Protein AF-A0A7S1U693-F1 (afdb_monomer_lite)

Organism: NCBI:txid124430

Foldseek 3Di:
DQLLVVLLVVLCVVQPADWQQPDPDFDWAWWAFPVVRDIDIDRTDRPSQRVSLQDA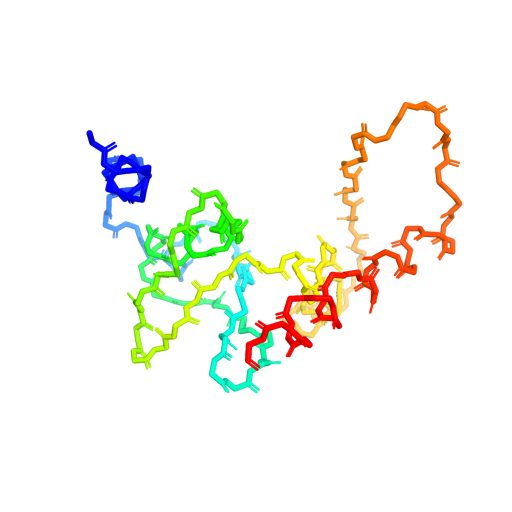APPRHAFGDDPNTGIHHRLQAFVWVVVSVCVVDPDDDDDTDDDDPPPDDPADPVRNVVSRGDDDPVVVVVVD

pLDDT: mean 83.41, std 17.01, range [37.22, 98.06]

Sequence (128 aa):
LTSGLFQETLCKEFFQNLHIEDLPVKLLVTAVDLRTKELINYTAGPVAPVVRASGNLPIVFPPCAHDGRMLVDGGIMSNLPVESVASYAPGGYTLAVDVDLSPGIPASDAEILSRSTTSTVSEILSRS

InterPro domains:
  IPR002641 Patatin-like phospholipase domain [PF01734] (19-84)
  IPR002641 Patatin-like phospholipase domain [PS51635] (1-86)
  IPR016035 Acyl transferase/acyl hydrolase/lysophospholipase [SSF52151] (8-118)
  IPR050301 Neuropathy target esterase [PTHR14226] (11-99)

Structure (mmCIF, N/CA/C/O backbone):
data_AF-A0A7S1U693-F1
#
_entry.id   AF-A0A7S1U693-F1
#
loop_
_atom_site.group_PDB
_atom_site.id
_atom_site.type_symbol
_atom_site.label_atom_id
_atom_site.label_alt_id
_atom_site.label_comp_id
_atom_site.label_asym_id
_atom_site.label_entity_id
_atom_site.label_seq_id
_atom_site.pdbx_PDB_ins_code
_atom_site.Cartn_x
_atom_site.Cartn_y
_atom_site.Cartn_z
_atom_site.occupancy
_atom_site.B_iso_or_equiv
_atom_site.auth_seq_id
_atom_site.auth_comp_id
_atom_site.auth_asym_id
_atom_site.auth_atom_id
_atom_site.pdbx_PDB_model_num
ATOM 1 N N . LEU A 1 1 ? -6.597 23.473 11.824 1.00 50.66 1 LEU A N 1
ATOM 2 C CA . LEU A 1 1 ? -6.952 22.316 10.974 1.00 50.66 1 LEU A CA 1
ATOM 3 C C . LEU A 1 1 ? -6.054 21.175 11.410 1.00 50.66 1 LEU A C 1
ATOM 5 O O . LEU A 1 1 ? -4.844 21.349 11.367 1.00 50.66 1 LEU A O 1
ATOM 9 N N . THR A 1 2 ? -6.603 20.092 11.956 1.00 66.81 2 THR A N 1
ATOM 10 C CA . THR A 1 2 ? -5.787 18.923 12.318 1.00 66.81 2 THR A CA 1
ATOM 11 C C . THR A 1 2 ? -5.127 18.383 11.045 1.00 66.81 2 THR A C 1
ATOM 13 O O . THR A 1 2 ? -5.762 18.359 9.989 1.00 66.81 2 THR A O 1
ATOM 16 N N . SER A 1 3 ? -3.851 18.000 11.117 1.00 70.69 3 SER A N 1
ATOM 17 C CA . SER A 1 3 ? -3.049 17.552 9.965 1.00 70.69 3 SER A CA 1
ATOM 18 C C . SER A 1 3 ? -3.757 16.469 9.134 1.00 70.69 3 SER A C 1
ATOM 20 O O . SER A 1 3 ? -3.741 16.518 7.906 1.00 70.69 3 SER A O 1
ATOM 22 N N . GLY A 1 4 ? -4.481 15.560 9.795 1.00 71.50 4 GLY A N 1
ATOM 23 C CA . GLY A 1 4 ? -5.231 14.483 9.142 1.00 71.50 4 GLY A CA 1
ATOM 24 C C . GLY A 1 4 ? -6.455 14.920 8.325 1.00 71.50 4 GLY A C 1
ATOM 25 O O . GLY A 1 4 ? -6.791 14.237 7.358 1.00 71.50 4 GLY A O 1
ATOM 26 N N . LEU A 1 5 ? -7.113 16.038 8.665 1.00 78.44 5 LEU A N 1
ATOM 27 C CA . LEU A 1 5 ? -8.254 16.548 7.887 1.00 78.44 5 LEU A CA 1
ATOM 28 C C . LEU A 1 5 ? -7.777 17.222 6.596 1.00 78.44 5 LEU A C 1
ATOM 30 O O . LEU A 1 5 ? -8.400 17.079 5.551 1.00 78.44 5 LEU A O 1
ATOM 34 N N . PHE A 1 6 ? -6.646 17.924 6.662 1.00 84.12 6 PHE A N 1
ATOM 35 C CA . PHE A 1 6 ? -6.035 18.537 5.487 1.00 84.12 6 PHE A CA 1
ATOM 36 C C . PHE A 1 6 ? -5.608 17.480 4.459 1.00 84.12 6 PHE A C 1
ATOM 38 O O . PHE A 1 6 ? -5.955 17.598 3.286 1.00 84.12 6 PHE A O 1
ATOM 45 N N . GLN A 1 7 ? -4.931 16.417 4.904 1.00 83.06 7 GLN A N 1
ATOM 46 C CA . GLN A 1 7 ? -4.532 15.305 4.036 1.00 83.06 7 GLN A CA 1
ATOM 47 C C . GLN A 1 7 ? -5.743 14.612 3.394 1.00 83.06 7 GLN A C 1
ATOM 49 O O . GLN A 1 7 ? -5.716 14.292 2.210 1.00 83.06 7 GLN A O 1
ATOM 54 N N . GLU A 1 8 ? -6.826 14.421 4.154 1.00 85.81 8 GLU A N 1
ATOM 55 C CA . GLU A 1 8 ? -8.065 13.845 3.629 1.00 85.81 8 GLU A CA 1
ATOM 56 C C . GLU A 1 8 ? -8.655 14.675 2.493 1.00 85.81 8 GLU A C 1
ATOM 58 O O . GLU A 1 8 ? -8.993 14.125 1.445 1.00 85.81 8 GLU A O 1
ATOM 63 N N . THR A 1 9 ? -8.761 15.990 2.693 1.00 88.81 9 THR A N 1
ATOM 64 C CA . THR A 1 9 ? -9.269 16.904 1.670 1.00 88.81 9 THR A CA 1
ATOM 65 C C . THR A 1 9 ? -8.386 16.869 0.429 1.00 88.81 9 THR A C 1
ATOM 67 O O . THR A 1 9 ? -8.911 16.721 -0.668 1.00 88.81 9 THR A O 1
ATOM 70 N N . LEU A 1 10 ? -7.057 16.917 0.583 1.00 89.81 10 LEU A N 1
ATOM 71 C CA . LEU A 1 10 ? -6.140 16.830 -0.555 1.00 89.81 10 LEU A CA 1
ATOM 72 C C . LEU A 1 10 ? -6.332 15.533 -1.346 1.00 89.81 10 LEU A C 1
ATOM 74 O O . LEU A 1 10 ? -6.531 15.584 -2.555 1.00 89.81 10 LEU A O 1
ATOM 78 N N . CYS A 1 11 ? -6.321 14.372 -0.685 1.00 91.75 11 CYS A N 1
ATOM 79 C CA . CYS A 1 11 ? -6.490 13.094 -1.378 1.00 91.75 11 CYS A CA 1
ATOM 80 C C . CYS A 1 11 ? -7.845 13.005 -2.096 1.00 91.75 11 CYS A C 1
ATOM 82 O O . CYS A 1 11 ? -7.903 12.492 -3.212 1.00 91.75 11 CYS A O 1
ATOM 84 N N . LYS A 1 12 ? -8.923 13.529 -1.500 1.00 91.88 12 LYS A N 1
ATOM 85 C CA . LYS A 1 12 ? -10.240 13.578 -2.153 1.00 91.88 12 LYS A CA 1
ATOM 86 C C . LYS A 1 12 ? -10.250 14.490 -3.380 1.00 91.88 12 LYS A C 1
ATOM 88 O O . LYS A 1 12 ? -10.789 14.094 -4.403 1.00 91.88 12 LYS A O 1
ATOM 93 N N . GLU A 1 13 ? -9.640 15.668 -3.305 1.00 93.25 13 GLU A N 1
ATOM 94 C CA . GLU A 1 13 ? -9.575 16.610 -4.434 1.00 93.25 13 GLU A CA 1
ATOM 95 C C . GLU A 1 13 ? -8.718 16.071 -5.592 1.00 93.25 13 GLU A C 1
ATOM 97 O O . GLU A 1 13 ? -9.104 16.177 -6.756 1.00 93.25 13 GLU A O 1
ATOM 102 N N . PHE A 1 14 ? -7.576 15.445 -5.282 1.00 94.06 14 PHE A N 1
ATOM 103 C CA . PHE A 1 14 ? -6.664 14.903 -6.294 1.00 94.06 14 PHE A CA 1
ATOM 104 C C . PHE A 1 14 ? -7.190 13.632 -6.966 1.00 94.06 14 PHE A C 1
ATOM 106 O O . PHE A 1 14 ? -7.099 13.507 -8.185 1.00 94.06 14 PHE A O 1
ATOM 113 N N . PHE A 1 15 ? -7.711 12.681 -6.186 1.00 94.12 15 PHE A N 1
ATOM 114 C CA . PHE A 1 15 ? -8.096 11.361 -6.701 1.00 94.12 15 PHE A CA 1
ATOM 115 C C . PHE A 1 15 ? -9.597 11.218 -6.964 1.00 94.12 15 PHE A C 1
ATOM 117 O O . PHE A 1 15 ? -9.999 10.283 -7.653 1.00 94.12 15 PHE A O 1
ATOM 124 N N . GLN A 1 16 ? -10.422 12.138 -6.458 1.00 93.12 16 GLN A N 1
ATOM 125 C CA . GLN A 1 16 ? -11.865 12.197 -6.697 1.00 93.12 16 GLN A CA 1
ATOM 126 C C . GLN A 1 16 ? -12.529 10.819 -6.512 1.00 93.12 16 GLN A C 1
ATOM 128 O O . GLN A 1 16 ? -12.411 10.215 -5.446 1.00 93.12 16 GLN A O 1
ATOM 133 N N . ASN A 1 17 ? -13.198 10.313 -7.552 1.00 94.06 17 ASN A N 1
ATOM 134 C CA . ASN A 1 17 ? -13.925 9.042 -7.544 1.00 94.06 17 ASN A CA 1
ATOM 135 C C . ASN A 1 17 ? -13.168 7.909 -8.263 1.00 94.06 17 ASN A C 1
ATOM 137 O O . ASN A 1 17 ? -13.792 6.936 -8.692 1.00 94.06 17 ASN A O 1
ATOM 141 N N . LEU A 1 18 ? -11.848 8.029 -8.440 1.00 97.50 18 LEU A N 1
ATOM 142 C CA . LEU A 1 18 ? -11.052 6.970 -9.059 1.00 97.50 18 LEU A CA 1
ATOM 143 C C . LEU A 1 18 ? -11.048 5.708 -8.192 1.00 97.50 18 LEU A C 1
ATOM 145 O O . LEU A 1 18 ? -10.897 5.779 -6.968 1.00 97.50 18 LEU A O 1
ATOM 149 N N . HIS A 1 19 ? -11.159 4.562 -8.854 1.00 98.06 19 HIS A N 1
ATOM 150 C CA . HIS A 1 19 ? -11.011 3.239 -8.260 1.00 98.06 19 HIS A CA 1
ATOM 151 C C . HIS A 1 19 ? -9.751 2.568 -8.812 1.00 98.06 19 HIS A C 1
ATOM 153 O O . HIS A 1 19 ? -9.367 2.811 -9.957 1.00 98.06 19 HIS A O 1
ATOM 159 N N . ILE A 1 20 ? -9.071 1.776 -7.983 1.00 98.06 20 ILE A N 1
ATOM 160 C CA . ILE A 1 20 ? -7.771 1.164 -8.303 1.00 98.06 20 ILE A CA 1
ATOM 161 C C . ILE A 1 20 ? -7.882 0.243 -9.526 1.00 98.06 20 ILE A C 1
ATOM 163 O O . ILE A 1 20 ? -7.011 0.254 -10.395 1.00 98.06 20 ILE A O 1
ATOM 167 N N . GLU A 1 21 ? -8.963 -0.523 -9.603 1.00 97.50 21 GLU A N 1
ATOM 168 C CA . GLU A 1 21 ? -9.269 -1.470 -10.674 1.00 97.50 21 GLU A CA 1
ATOM 169 C C . GLU A 1 21 ? -9.549 -0.802 -12.028 1.00 97.50 21 GLU A C 1
ATOM 171 O O . GLU A 1 21 ? -9.365 -1.437 -13.066 1.00 97.50 21 GLU A O 1
ATOM 176 N N . ASP A 1 22 ? -9.928 0.478 -12.024 1.00 97.50 22 ASP A N 1
ATOM 177 C CA . ASP A 1 22 ? -10.230 1.254 -13.230 1.00 97.50 22 ASP A CA 1
ATOM 178 C C . ASP A 1 22 ? -8.995 1.985 -13.789 1.00 97.50 22 ASP A C 1
ATOM 180 O O . ASP A 1 22 ? -9.066 2.648 -14.830 1.00 97.50 22 ASP A O 1
ATOM 184 N N . LEU A 1 23 ? -7.846 1.904 -13.107 1.00 97.12 23 LEU A N 1
ATOM 185 C CA . LEU A 1 23 ? -6.628 2.588 -13.532 1.00 97.12 23 LEU A CA 1
ATOM 186 C C . LEU A 1 23 ? -6.005 1.923 -14.773 1.00 97.12 23 LEU A C 1
ATOM 188 O O . LEU A 1 23 ? -5.984 0.698 -14.895 1.00 97.12 23 LEU A O 1
ATOM 192 N N . PRO A 1 24 ? -5.395 2.713 -15.681 1.00 97.00 24 PRO A N 1
ATOM 193 C CA . PRO A 1 24 ? -4.772 2.185 -16.899 1.00 97.00 24 PRO A CA 1
ATOM 194 C C . PRO A 1 24 ? -3.550 1.295 -16.622 1.00 97.00 24 PRO A C 1
ATOM 196 O O . PRO A 1 24 ? -3.109 0.552 -17.497 1.00 97.00 24 PRO A O 1
ATOM 199 N N . VAL A 1 25 ? -2.986 1.381 -15.415 1.00 94.88 25 VAL A N 1
ATOM 200 C CA . VAL A 1 25 ? -1.872 0.560 -14.944 1.00 94.88 25 VAL A CA 1
ATOM 201 C C . VAL A 1 25 ? -2.310 -0.127 -13.660 1.00 94.88 25 VAL A C 1
ATOM 203 O O . VAL A 1 25 ? -2.839 0.524 -12.761 1.00 94.88 25 VAL A O 1
ATOM 206 N N . LYS A 1 26 ? -2.052 -1.437 -13.563 1.00 94.38 26 LYS A N 1
ATOM 207 C CA . LYS A 1 26 ? -2.309 -2.206 -12.343 1.00 94.38 26 LYS A CA 1
ATOM 208 C C . LYS A 1 26 ? -1.551 -1.580 -11.177 1.00 94.38 26 LYS A C 1
ATOM 210 O O . LYS A 1 26 ? -0.324 -1.512 -11.204 1.00 94.38 26 LYS A O 1
ATOM 215 N N . LEU A 1 27 ? -2.288 -1.177 -10.154 1.00 96.56 27 LEU A N 1
ATOM 216 C CA . LEU A 1 27 ? -1.747 -0.551 -8.959 1.00 96.56 27 LEU A CA 1
ATOM 217 C C . LEU A 1 27 ? -1.972 -1.470 -7.753 1.00 96.56 27 LEU A C 1
ATOM 219 O O . LEU A 1 27 ? -3.058 -2.016 -7.570 1.00 96.56 27 LEU A O 1
ATOM 223 N N . LEU A 1 28 ? -0.929 -1.632 -6.942 1.00 97.25 28 LEU A N 1
ATOM 224 C CA . LEU A 1 28 ? -0.997 -2.223 -5.611 1.00 97.25 28 LEU A CA 1
ATOM 225 C C . LEU A 1 28 ? -0.537 -1.159 -4.621 1.00 97.25 28 LEU A C 1
ATOM 227 O O . LEU A 1 28 ? 0.525 -0.566 -4.806 1.00 97.25 28 LEU A O 1
ATOM 231 N N . VAL A 1 29 ? -1.332 -0.923 -3.584 1.00 97.31 29 VAL A N 1
ATOM 232 C CA . VAL A 1 29 ? -1.011 0.035 -2.522 1.00 97.31 29 VAL A CA 1
ATOM 233 C C . VAL A 1 29 ? -0.966 -0.698 -1.191 1.00 97.31 29 VAL A C 1
ATOM 235 O O . VAL A 1 29 ? -1.859 -1.492 -0.893 1.00 97.31 29 VAL A O 1
ATOM 238 N N . THR A 1 30 ? 0.059 -0.436 -0.386 1.00 97.31 30 THR A N 1
ATOM 239 C CA . THR A 1 30 ? 0.234 -1.076 0.919 1.00 97.31 30 THR A CA 1
ATOM 240 C C . THR A 1 30 ? -0.078 -0.123 2.068 1.00 97.31 30 THR A C 1
ATOM 242 O O . THR A 1 30 ? 0.230 1.066 2.011 1.00 97.31 30 THR A O 1
ATOM 245 N N . ALA A 1 31 ? -0.689 -0.641 3.128 1.00 97.19 31 ALA A N 1
ATOM 246 C CA . ALA A 1 31 ? -0.877 0.057 4.402 1.00 97.19 31 ALA A CA 1
ATOM 247 C C . ALA A 1 31 ? -0.804 -0.957 5.548 1.00 97.19 31 ALA A C 1
ATOM 249 O O . ALA A 1 31 ? -0.962 -2.154 5.316 1.00 97.19 31 ALA A O 1
ATOM 250 N N . VAL A 1 32 ? -0.597 -0.509 6.783 1.00 97.06 32 VAL A N 1
ATOM 251 C CA . VAL A 1 32 ? -0.558 -1.401 7.954 1.00 97.06 32 VAL A CA 1
ATOM 252 C C . VAL A 1 3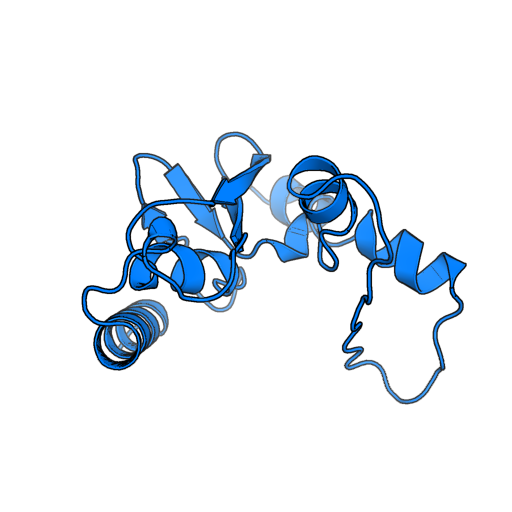2 ? -1.824 -1.235 8.776 1.00 97.06 32 VAL A C 1
ATOM 254 O O . VAL A 1 32 ? -2.169 -0.119 9.163 1.00 97.06 32 VAL A O 1
ATOM 257 N N . ASP A 1 33 ? -2.501 -2.340 9.089 1.00 96.06 33 ASP A N 1
ATOM 258 C CA . ASP A 1 33 ? -3.584 -2.341 10.072 1.00 96.06 33 ASP A CA 1
ATOM 259 C C . ASP A 1 33 ? -2.998 -2.416 11.485 1.00 96.06 33 ASP A C 1
ATOM 261 O O . ASP A 1 33 ? -2.418 -3.425 11.883 1.00 96.06 33 ASP A O 1
ATOM 265 N N . LEU A 1 34 ? -3.160 -1.355 12.274 1.00 92.56 34 LEU A N 1
ATOM 266 C CA . LEU A 1 34 ? -2.644 -1.286 13.641 1.00 92.56 34 LEU A CA 1
ATOM 267 C C . LEU A 1 34 ? -3.260 -2.329 14.577 1.00 92.56 34 LEU A C 1
ATOM 269 O O . LEU A 1 34 ? -2.641 -2.683 15.583 1.00 92.56 34 LEU A O 1
ATOM 273 N N . ARG A 1 35 ? -4.482 -2.796 14.292 1.00 92.69 35 ARG A N 1
ATOM 274 C CA . ARG A 1 35 ? -5.167 -3.762 15.161 1.00 92.69 35 ARG A CA 1
ATOM 275 C C . ARG A 1 35 ? -4.626 -5.167 14.952 1.00 92.69 35 ARG A C 1
ATOM 277 O O . ARG A 1 35 ? -4.333 -5.846 15.933 1.00 92.69 35 ARG A O 1
ATOM 284 N N . THR A 1 36 ? -4.499 -5.592 13.696 1.00 95.00 36 THR A N 1
ATOM 285 C CA . THR A 1 36 ? -4.020 -6.941 13.358 1.00 95.00 36 THR A CA 1
ATOM 286 C C . THR A 1 36 ? -2.502 -7.011 13.226 1.00 95.00 36 THR A C 1
ATOM 288 O O . THR A 1 36 ? -1.937 -8.092 13.360 1.00 95.00 36 THR A O 1
ATOM 291 N N . LYS A 1 37 ? -1.836 -5.859 13.060 1.00 93.19 37 LYS A N 1
ATOM 292 C CA . LYS A 1 37 ? -0.396 -5.718 12.786 1.00 93.19 37 LYS A CA 1
ATOM 293 C C . LYS A 1 37 ? 0.010 -6.359 11.458 1.00 93.19 37 LYS A C 1
ATOM 295 O O . LYS A 1 37 ? 1.125 -6.851 11.320 1.00 93.19 37 LYS A O 1
ATOM 300 N N . GLU A 1 38 ? -0.899 -6.350 10.489 1.00 94.31 38 GLU A N 1
ATOM 301 C CA . GLU A 1 38 ? -0.695 -6.953 9.174 1.00 94.31 38 GLU A CA 1
ATOM 302 C C . GLU A 1 38 ? -0.483 -5.883 8.104 1.00 94.31 38 GLU A C 1
ATOM 304 O O . GLU A 1 38 ? -1.095 -4.810 8.141 1.00 94.31 38 GLU A O 1
ATOM 309 N N . LEU A 1 39 ? 0.357 -6.211 7.120 1.00 95.56 39 LEU A N 1
ATOM 310 C CA . LEU A 1 39 ? 0.466 -5.458 5.879 1.00 95.56 39 LEU A CA 1
ATOM 311 C C . LEU A 1 39 ? -0.736 -5.790 4.990 1.00 95.56 39 LEU A C 1
ATOM 313 O O . LEU A 1 39 ? -0.962 -6.943 4.623 1.00 95.56 39 LEU A O 1
ATOM 317 N N . ILE A 1 40 ? -1.506 -4.771 4.640 1.00 97.38 40 ILE A N 1
ATOM 318 C CA . ILE A 1 40 ? -2.688 -4.876 3.794 1.00 97.38 40 ILE A CA 1
ATOM 319 C C . ILE A 1 40 ? -2.319 -4.421 2.389 1.00 97.38 40 ILE A C 1
ATOM 321 O O . ILE A 1 40 ? -1.846 -3.301 2.205 1.00 97.38 40 ILE A O 1
ATOM 325 N N . ASN A 1 41 ? -2.566 -5.283 1.405 1.00 97.38 41 ASN A N 1
ATOM 326 C CA . ASN A 1 41 ? -2.355 -5.000 -0.010 1.00 97.38 41 ASN A CA 1
ATOM 327 C C . ASN A 1 41 ? -3.701 -4.683 -0.672 1.00 97.38 41 ASN A C 1
ATOM 329 O O . ASN A 1 41 ? -4.533 -5.572 -0.857 1.00 97.38 41 ASN A O 1
ATOM 333 N N . TYR A 1 42 ? -3.907 -3.428 -1.054 1.00 97.94 42 TYR A N 1
ATOM 334 C CA . TYR A 1 42 ? -5.081 -2.993 -1.803 1.00 97.94 42 TYR A CA 1
ATOM 335 C C . TYR A 1 42 ? -4.808 -3.079 -3.301 1.00 97.94 42 TYR A C 1
ATOM 337 O O . TYR A 1 42 ? -3.821 -2.535 -3.794 1.00 97.94 42 TYR A O 1
ATOM 345 N N . THR A 1 43 ? -5.703 -3.753 -4.018 1.00 97.75 43 THR A N 1
ATOM 346 C CA . THR A 1 43 ? -5.669 -3.909 -5.486 1.00 97.75 43 THR A CA 1
ATOM 347 C C . THR A 1 43 ? -7.000 -3.528 -6.145 1.00 97.75 43 THR A C 1
ATOM 349 O O . THR A 1 43 ? -7.133 -3.622 -7.361 1.00 97.75 43 THR A O 1
ATOM 352 N N . ALA A 1 44 ? -7.974 -3.088 -5.343 1.00 97.31 44 ALA A N 1
ATOM 353 C CA . ALA A 1 44 ? -9.294 -2.625 -5.753 1.00 97.31 44 ALA A CA 1
ATOM 354 C C . ALA A 1 44 ? -9.852 -1.645 -4.704 1.00 97.31 44 ALA A C 1
ATOM 356 O O . ALA A 1 44 ? -9.364 -1.608 -3.568 1.00 97.31 44 ALA A O 1
ATOM 357 N N . GLY A 1 45 ? -10.883 -0.891 -5.077 1.00 97.06 45 GLY A N 1
ATOM 358 C CA . GLY A 1 45 ? -11.555 0.094 -4.237 1.00 97.06 45 GLY A CA 1
ATOM 359 C C . GLY A 1 45 ? -11.118 1.540 -4.507 1.00 97.06 45 GLY A C 1
ATOM 360 O O . GLY A 1 45 ? -10.298 1.805 -5.390 1.00 97.06 45 GLY A O 1
ATOM 361 N N . PRO A 1 46 ? -11.675 2.508 -3.759 1.00 97.00 46 PRO A N 1
ATOM 362 C CA . PRO A 1 46 ? -11.437 3.929 -3.990 1.00 97.00 46 PRO A CA 1
ATOM 363 C C . PRO A 1 46 ? -9.980 4.321 -3.701 1.00 97.00 46 PRO A C 1
ATOM 365 O O . PRO A 1 46 ? -9.450 4.075 -2.616 1.00 97.00 46 PRO A O 1
ATOM 368 N N . VAL A 1 47 ? -9.343 5.012 -4.650 1.00 97.44 47 VAL A N 1
ATOM 369 C CA . VAL A 1 47 ? -7.920 5.395 -4.573 1.00 97.44 47 VAL A CA 1
ATOM 370 C C . VAL A 1 47 ? -7.655 6.352 -3.408 1.00 97.44 47 VAL A C 1
ATOM 372 O O . VAL A 1 47 ? -6.688 6.176 -2.669 1.00 97.44 47 VAL A O 1
ATOM 375 N N . ALA A 1 48 ? -8.518 7.354 -3.213 1.00 95.94 48 ALA A N 1
ATOM 376 C CA . ALA A 1 48 ? -8.310 8.416 -2.227 1.00 95.94 48 ALA A CA 1
ATOM 377 C C . ALA A 1 48 ? -8.069 7.907 -0.785 1.00 95.94 48 ALA A C 1
ATOM 379 O O . ALA A 1 48 ? -7.052 8.286 -0.197 1.00 95.94 48 ALA A O 1
ATOM 380 N N . PRO A 1 49 ? -8.943 7.075 -0.178 1.00 94.94 49 PRO A N 1
ATOM 381 C CA . PRO A 1 49 ? -8.724 6.579 1.182 1.00 94.94 49 PRO A CA 1
ATOM 382 C C . PRO A 1 49 ? -7.545 5.606 1.282 1.00 94.94 49 PRO A C 1
ATOM 384 O O . PRO A 1 49 ? -6.827 5.640 2.280 1.00 94.94 49 PRO A O 1
ATOM 387 N N . VAL A 1 50 ? -7.311 4.784 0.256 1.00 96.00 50 VAL A N 1
ATOM 388 C CA . VAL A 1 50 ? -6.229 3.793 0.245 1.00 96.00 50 VAL A CA 1
ATOM 389 C C . VAL A 1 50 ? -4.856 4.468 0.168 1.00 96.00 50 VAL A C 1
ATOM 391 O O . VAL A 1 50 ? -3.982 4.190 0.989 1.00 96.00 50 VAL A O 1
ATOM 394 N N . VAL A 1 51 ? -4.669 5.413 -0.759 1.00 95.69 51 VAL A N 1
ATOM 395 C CA . VAL A 1 51 ? -3.413 6.174 -0.893 1.00 95.69 51 VAL A CA 1
ATOM 396 C C . VAL A 1 51 ? -3.176 7.056 0.328 1.00 95.69 51 VAL A C 1
ATOM 398 O O . VAL A 1 51 ? -2.052 7.128 0.824 1.00 95.69 51 VAL A O 1
ATOM 401 N N . ARG A 1 52 ? -4.233 7.682 0.866 1.00 94.75 52 ARG A N 1
ATOM 402 C CA . ARG A 1 52 ? -4.137 8.426 2.127 1.00 94.75 52 ARG A CA 1
ATOM 403 C C . ARG A 1 52 ? -3.600 7.534 3.242 1.00 94.75 52 ARG A C 1
ATOM 405 O O . ARG A 1 52 ? -2.672 7.947 3.923 1.00 94.75 52 ARG A O 1
ATOM 412 N N . ALA A 1 53 ? -4.182 6.347 3.430 1.00 95.00 53 ALA A N 1
ATOM 413 C CA . ALA A 1 53 ? -3.763 5.408 4.466 1.00 95.00 53 ALA A CA 1
ATOM 414 C C . ALA A 1 53 ? -2.300 4.969 4.291 1.00 95.00 53 ALA A C 1
ATOM 416 O O . ALA A 1 53 ? -1.561 4.927 5.270 1.00 95.00 53 ALA A O 1
ATOM 417 N N . SER A 1 54 ? -1.881 4.712 3.050 1.00 95.75 54 SER A N 1
ATOM 418 C CA . SER A 1 54 ? -0.524 4.277 2.699 1.00 95.75 54 SER A CA 1
ATOM 419 C C . SER A 1 54 ? 0.570 5.277 3.067 1.00 95.75 54 SER A C 1
ATOM 421 O O . SER A 1 54 ? 1.638 4.848 3.479 1.00 95.75 54 SER A O 1
ATOM 423 N N . GLY A 1 55 ? 0.295 6.582 2.971 1.00 91.56 55 GLY A N 1
ATOM 424 C CA . GLY A 1 55 ? 1.222 7.654 3.367 1.00 91.56 55 GLY A CA 1
ATOM 425 C C . GLY A 1 55 ? 0.927 8.258 4.743 1.00 91.56 55 GLY A C 1
ATOM 426 O O . GLY A 1 55 ? 1.320 9.393 5.030 1.00 91.56 55 GLY A O 1
ATOM 427 N N . ASN A 1 56 ? 0.131 7.578 5.572 1.00 90.69 56 ASN A N 1
ATOM 428 C CA . ASN A 1 56 ? -0.327 8.099 6.856 1.00 90.69 56 ASN A CA 1
ATOM 429 C C . ASN A 1 56 ? 0.706 7.826 7.956 1.00 90.69 56 ASN A C 1
ATOM 431 O O . ASN A 1 56 ? 0.514 6.948 8.806 1.00 90.69 56 ASN A O 1
ATOM 435 N N . LEU A 1 57 ? 1.828 8.549 7.895 1.00 89.50 57 LEU A N 1
ATOM 436 C CA . LEU A 1 57 ? 2.971 8.331 8.777 1.00 89.50 57 LEU A CA 1
ATOM 437 C C . LEU A 1 57 ? 2.572 8.504 10.257 1.00 89.50 57 LEU A C 1
ATOM 439 O O . LEU A 1 57 ? 2.071 9.576 10.634 1.00 89.50 57 LEU A O 1
ATOM 443 N N . PRO A 1 58 ? 2.806 7.487 11.114 1.00 85.62 58 PRO A N 1
ATOM 444 C CA . PRO A 1 58 ? 2.566 7.597 12.547 1.00 85.62 58 PRO A CA 1
ATOM 445 C C . PRO A 1 58 ? 3.274 8.805 13.151 1.00 85.62 58 PRO A C 1
ATOM 447 O O . PRO A 1 58 ? 4.282 9.273 12.629 1.00 85.62 58 PRO A O 1
ATOM 450 N N . ILE A 1 59 ? 2.769 9.285 14.290 1.00 87.00 59 ILE A N 1
ATOM 451 C CA . ILE A 1 59 ? 3.246 10.486 15.003 1.00 87.00 59 ILE A CA 1
ATOM 452 C C . ILE A 1 59 ? 2.858 11.790 14.287 1.00 87.00 59 ILE A C 1
ATOM 454 O O . ILE A 1 59 ? 2.425 12.732 14.950 1.00 87.00 59 ILE A O 1
ATOM 458 N N . VAL A 1 60 ? 2.951 11.845 12.956 1.00 88.06 60 VAL A N 1
ATOM 459 C CA . VAL A 1 60 ? 2.600 13.036 12.161 1.00 88.06 60 VAL A CA 1
ATOM 460 C C . VAL A 1 60 ? 1.091 13.137 11.931 1.00 88.06 60 VAL A C 1
ATOM 462 O O . VAL A 1 60 ? 0.501 14.223 12.033 1.00 88.06 60 VAL A O 1
ATOM 465 N N . PHE A 1 61 ? 0.456 12.002 11.646 1.00 88.00 61 PHE A N 1
ATOM 466 C CA . PHE A 1 61 ? -0.965 11.929 11.334 1.00 88.00 61 PHE A CA 1
ATOM 467 C C . PHE A 1 61 ? -1.688 10.890 12.205 1.00 88.00 61 PHE A C 1
ATOM 469 O O . PHE A 1 61 ? -1.104 9.871 12.586 1.00 88.00 61 PHE A O 1
ATOM 476 N N . PRO A 1 62 ? -2.966 11.131 12.557 1.00 88.69 62 PRO A N 1
ATOM 477 C CA . PRO A 1 62 ? -3.776 10.136 13.249 1.00 88.69 62 PRO A CA 1
ATOM 478 C C . PRO A 1 62 ? -4.088 8.953 12.317 1.00 88.69 62 PRO A C 1
ATOM 480 O O . PRO A 1 62 ? -4.270 9.175 11.119 1.00 88.69 62 PRO A O 1
ATOM 483 N N . PRO A 1 63 ? -4.230 7.716 12.831 1.00 90.94 63 PRO A N 1
ATOM 484 C CA . PRO A 1 63 ? -4.608 6.560 12.017 1.00 90.94 63 PRO A CA 1
ATOM 485 C C . PRO A 1 63 ? -5.901 6.778 11.213 1.00 90.94 63 PRO A C 1
ATOM 487 O O . PRO A 1 63 ? -6.854 7.393 11.699 1.00 90.94 63 PRO A O 1
ATOM 490 N N . CYS A 1 64 ? -5.947 6.242 9.994 1.00 91.88 64 CYS A N 1
ATOM 491 C CA . CYS A 1 64 ? -7.070 6.376 9.073 1.00 91.88 64 CYS A CA 1
ATOM 492 C C . CYS A 1 64 ? -8.020 5.182 9.215 1.00 91.88 64 CYS A C 1
ATOM 494 O O . CYS A 1 64 ? -7.617 4.037 9.021 1.00 91.88 64 CYS A O 1
ATOM 496 N N . ALA A 1 65 ? -9.292 5.4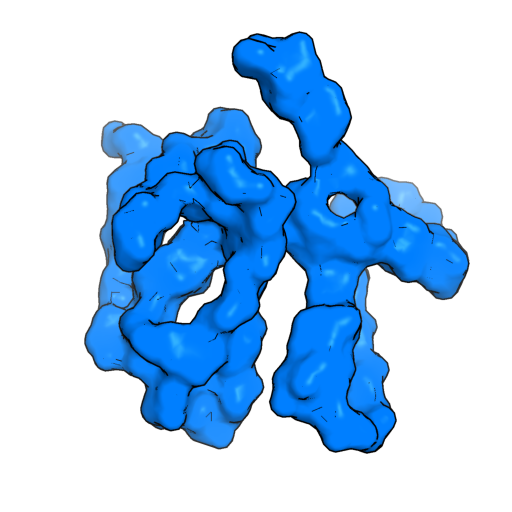39 9.520 1.00 93.62 65 ALA A N 1
ATOM 497 C CA . ALA A 1 65 ? -10.315 4.399 9.514 1.00 93.62 65 ALA A CA 1
ATOM 498 C C . ALA A 1 65 ? -10.818 4.157 8.083 1.00 93.62 65 ALA A C 1
ATOM 500 O O . ALA A 1 65 ? -11.298 5.086 7.433 1.00 93.62 65 ALA A O 1
ATOM 501 N N . HIS A 1 66 ? -10.718 2.923 7.594 1.00 94.69 66 HIS A N 1
ATOM 502 C CA . HIS A 1 66 ? -11.212 2.520 6.273 1.00 94.69 66 HIS A CA 1
ATOM 503 C C . HIS A 1 66 ? -11.495 1.013 6.266 1.00 94.69 66 HIS A C 1
ATOM 505 O O . HIS A 1 66 ? -10.731 0.256 6.858 1.00 94.69 66 HIS A O 1
ATOM 511 N N . ASP A 1 67 ? -12.616 0.589 5.675 1.00 93.25 67 ASP A N 1
ATOM 512 C CA . ASP A 1 67 ? -13.054 -0.816 5.597 1.00 93.25 67 ASP A CA 1
ATOM 513 C C . ASP A 1 67 ? -12.995 -1.584 6.931 1.00 93.25 67 ASP A C 1
ATOM 515 O O . ASP A 1 67 ? -12.589 -2.741 7.012 1.00 93.25 67 ASP A O 1
ATOM 519 N N . GLY A 1 68 ? -13.389 -0.913 8.019 1.00 95.31 68 GLY A N 1
ATOM 520 C CA . GLY A 1 68 ? -13.384 -1.482 9.373 1.00 95.31 68 GLY A CA 1
ATOM 521 C C . GLY A 1 68 ? -11.994 -1.626 10.009 1.00 95.31 68 GLY A C 1
ATOM 522 O O . GLY A 1 68 ? -11.890 -2.120 11.132 1.00 95.31 68 GLY A O 1
ATOM 523 N N . ARG A 1 69 ? -10.935 -1.170 9.334 1.00 96.44 69 ARG A N 1
ATOM 524 C CA . ARG A 1 69 ? -9.538 -1.234 9.780 1.00 96.44 69 ARG A CA 1
ATOM 525 C C . ARG A 1 69 ? -9.049 0.107 10.313 1.00 96.44 69 ARG A C 1
ATOM 527 O O . ARG A 1 69 ? -9.615 1.155 10.003 1.00 96.44 69 ARG A O 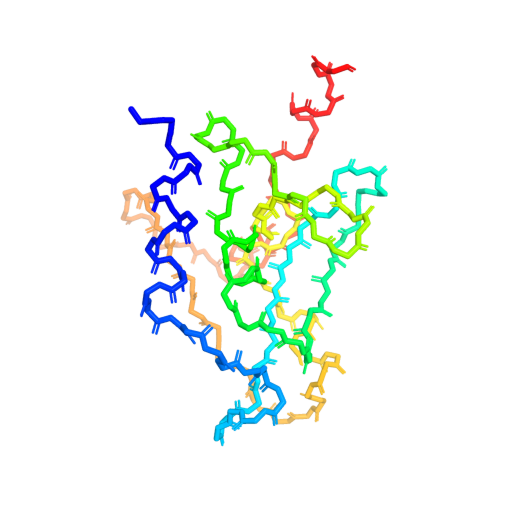1
ATOM 534 N N . MET A 1 70 ? -7.973 0.068 11.099 1.00 96.06 70 MET A N 1
ATOM 535 C CA . MET A 1 70 ? -7.258 1.260 11.571 1.00 96.06 70 MET A CA 1
ATOM 536 C C . MET A 1 70 ? -5.885 1.309 10.911 1.00 96.06 70 MET A C 1
ATOM 538 O O . MET A 1 70 ? -4.965 0.629 11.354 1.00 96.06 70 MET A O 1
ATOM 542 N N . LEU A 1 71 ? -5.764 2.095 9.845 1.00 96.38 71 LEU A N 1
ATOM 543 C CA . LEU A 1 71 ? -4.633 2.039 8.928 1.00 96.38 71 LEU A CA 1
ATOM 544 C C . LEU A 1 71 ? -3.611 3.154 9.165 1.00 96.38 71 LEU A C 1
ATOM 546 O O . LEU A 1 71 ? -3.959 4.310 9.435 1.00 96.38 71 LEU A O 1
ATOM 550 N N . VAL A 1 72 ? -2.345 2.802 8.996 1.00 95.62 72 VAL A N 1
ATOM 551 C CA . VAL A 1 72 ? -1.197 3.715 8.960 1.00 95.62 72 VAL A CA 1
ATOM 552 C C . VAL A 1 72 ? -0.277 3.357 7.794 1.00 95.62 72 VAL A C 1
ATOM 554 O O . VAL A 1 72 ? -0.517 2.377 7.084 1.00 95.62 72 VAL A O 1
ATOM 557 N N . ASP A 1 73 ? 0.774 4.154 7.629 1.00 94.94 73 ASP A N 1
ATOM 558 C CA . ASP A 1 73 ? 1.772 4.011 6.576 1.00 94.94 73 ASP A CA 1
ATOM 559 C C . ASP A 1 73 ? 2.320 2.579 6.420 1.00 94.94 73 ASP A C 1
ATOM 561 O O . ASP A 1 73 ? 2.642 1.901 7.403 1.00 94.94 73 ASP A O 1
ATOM 565 N N . GLY A 1 74 ? 2.411 2.120 5.167 1.00 93.56 74 GLY A N 1
ATOM 566 C CA . GLY A 1 74 ? 2.907 0.789 4.799 1.00 93.56 74 GLY A CA 1
ATOM 567 C C . GLY A 1 74 ? 4.376 0.559 5.167 1.00 93.56 74 GLY A C 1
ATOM 568 O O . GLY A 1 74 ? 4.768 -0.560 5.517 1.00 93.56 74 GLY A O 1
ATOM 569 N N . GLY A 1 75 ? 5.173 1.627 5.146 1.00 90.31 75 GLY A N 1
ATOM 570 C CA . GLY A 1 75 ? 6.617 1.606 5.328 1.00 90.31 75 GLY A CA 1
ATOM 571 C C . GLY A 1 75 ? 7.077 1.190 6.718 1.00 90.31 75 GLY A C 1
ATOM 572 O O . GLY A 1 75 ? 8.213 0.754 6.880 1.00 90.31 75 GLY A O 1
ATOM 573 N N . ILE A 1 76 ? 6.177 1.215 7.704 1.00 88.88 76 ILE A N 1
ATOM 574 C CA . ILE A 1 76 ? 6.437 0.688 9.050 1.00 88.88 76 ILE A CA 1
ATOM 575 C C . ILE A 1 76 ? 6.708 -0.824 9.011 1.00 88.88 76 ILE A C 1
ATOM 577 O O . ILE A 1 76 ? 7.489 -1.330 9.811 1.00 88.88 76 ILE A O 1
ATOM 581 N N . MET A 1 77 ? 6.033 -1.556 8.120 1.00 89.06 77 MET A N 1
ATOM 582 C CA . MET A 1 77 ? 6.208 -3.007 7.972 1.00 89.06 77 MET A CA 1
ATOM 583 C C . MET A 1 77 ? 7.035 -3.353 6.738 1.00 89.06 77 MET A C 1
ATOM 585 O O . MET A 1 77 ? 7.821 -4.294 6.777 1.00 89.06 77 MET A O 1
ATOM 589 N N . SER A 1 78 ? 6.861 -2.612 5.642 1.00 88.69 78 SER A N 1
ATOM 590 C CA . SER A 1 78 ? 7.603 -2.839 4.407 1.00 88.69 78 SER A CA 1
ATOM 591 C C . SER A 1 78 ? 7.738 -1.539 3.615 1.00 88.69 78 SER A C 1
ATOM 593 O O . SER A 1 78 ? 6.841 -1.155 2.865 1.00 88.69 78 SER A O 1
ATOM 595 N N . ASN A 1 79 ? 8.871 -0.850 3.797 1.00 86.88 79 ASN A N 1
ATOM 596 C CA . ASN A 1 79 ? 9.196 0.395 3.084 1.00 86.88 79 ASN A CA 1
ATOM 597 C C . ASN A 1 79 ? 9.375 0.179 1.573 1.00 86.88 79 ASN A C 1
ATOM 599 O O . ASN A 1 79 ? 9.054 1.048 0.769 1.00 86.88 79 ASN A O 1
ATOM 603 N N . LEU A 1 80 ? 9.831 -1.013 1.185 1.00 90.50 80 LEU A N 1
ATOM 604 C CA . LEU A 1 80 ? 9.919 -1.462 -0.201 1.00 90.50 80 LEU A CA 1
ATOM 605 C C . LEU A 1 80 ? 9.160 -2.789 -0.335 1.00 90.50 80 LEU A C 1
ATOM 607 O O . LEU A 1 80 ? 9.739 -3.849 -0.084 1.00 90.50 80 LEU A O 1
ATOM 611 N N . PRO A 1 81 ? 7.873 -2.767 -0.733 1.00 91.19 81 PRO A N 1
ATOM 612 C CA . PRO A 1 81 ? 7.000 -3.941 -0.724 1.00 91.19 81 PRO A CA 1
ATOM 613 C C . PRO A 1 81 ? 7.241 -4.870 -1.927 1.00 91.19 81 PRO A C 1
ATOM 615 O O . PRO A 1 81 ? 6.313 -5.250 -2.643 1.00 91.19 81 PRO A O 1
ATOM 618 N N . VAL A 1 82 ? 8.502 -5.251 -2.157 1.00 91.12 82 VAL A N 1
ATOM 619 C CA . VAL A 1 82 ? 8.931 -6.110 -3.274 1.00 91.12 82 VAL A CA 1
ATOM 620 C C . VAL A 1 82 ? 8.226 -7.465 -3.227 1.00 91.12 82 VAL A C 1
ATOM 622 O O . VAL A 1 82 ? 7.809 -7.968 -4.267 1.00 91.12 82 VAL A O 1
ATOM 625 N N . GLU A 1 83 ? 8.021 -8.029 -2.034 1.00 90.62 83 GLU A N 1
ATOM 626 C CA . GLU A 1 83 ? 7.300 -9.296 -1.855 1.00 90.62 83 GLU A CA 1
ATOM 627 C C . GLU A 1 83 ? 5.817 -9.188 -2.237 1.00 90.62 83 GLU A C 1
ATOM 629 O O . GLU A 1 83 ? 5.290 -10.070 -2.923 1.00 90.62 83 GLU A O 1
ATOM 634 N N . SER A 1 84 ? 5.147 -8.088 -1.865 1.00 93.56 84 SER A N 1
ATOM 635 C CA . SER A 1 84 ? 3.761 -7.826 -2.276 1.00 93.56 84 SER A CA 1
ATOM 636 C C . SER A 1 84 ? 3.653 -7.688 -3.793 1.00 93.56 84 SER A C 1
ATOM 638 O O . SER A 1 84 ? 2.741 -8.255 -4.396 1.00 93.56 84 SER A O 1
ATOM 640 N N . VAL A 1 85 ? 4.601 -6.986 -4.425 1.00 92.44 85 VAL A N 1
ATOM 641 C CA . VAL A 1 85 ? 4.654 -6.839 -5.888 1.00 92.44 85 VAL A CA 1
ATOM 642 C C . VAL A 1 85 ? 4.897 -8.188 -6.565 1.00 92.44 85 VAL A C 1
ATOM 644 O O . VAL A 1 85 ? 4.146 -8.545 -7.470 1.00 92.44 85 VAL A O 1
ATOM 647 N N . ALA A 1 86 ? 5.884 -8.961 -6.107 1.00 91.25 86 ALA A N 1
ATOM 648 C CA . ALA A 1 86 ? 6.211 -10.272 -6.670 1.00 91.25 86 ALA A CA 1
ATOM 649 C C . ALA A 1 86 ? 5.049 -11.271 -6.543 1.00 91.25 86 ALA A C 1
ATOM 651 O O . ALA A 1 86 ? 4.833 -12.088 -7.437 1.00 91.25 86 ALA A O 1
ATOM 652 N N . SER A 1 87 ? 4.278 -11.182 -5.456 1.00 92.50 87 SER A N 1
ATOM 653 C CA . SER A 1 87 ? 3.082 -12.005 -5.245 1.00 92.50 87 SER A CA 1
ATOM 654 C C . SER A 1 87 ? 1.914 -11.575 -6.138 1.00 92.50 87 SER A C 1
ATOM 656 O O . SER A 1 87 ? 1.175 -12.420 -6.639 1.00 92.50 87 SER A O 1
ATOM 658 N N . TYR A 1 88 ? 1.735 -10.267 -6.347 1.00 93.69 88 TYR A N 1
ATOM 659 C CA . TYR A 1 88 ? 0.638 -9.718 -7.149 1.00 93.69 88 TYR A CA 1
ATOM 660 C C . TYR A 1 88 ? 0.864 -9.853 -8.661 1.00 93.69 88 TYR A C 1
ATOM 662 O O . TYR A 1 88 ? -0.069 -10.140 -9.414 1.00 93.69 88 TYR A O 1
ATOM 670 N N . ALA A 1 89 ? 2.101 -9.662 -9.111 1.00 90.62 89 ALA A N 1
ATOM 671 C CA . ALA A 1 89 ? 2.506 -9.753 -10.506 1.00 90.62 89 ALA A CA 1
ATOM 672 C C . ALA A 1 89 ? 3.714 -10.697 -10.629 1.00 90.62 89 ALA A C 1
ATOM 674 O O . ALA A 1 89 ? 4.852 -10.236 -10.735 1.00 90.62 89 ALA A O 1
ATOM 675 N N . PRO A 1 90 ? 3.487 -12.023 -10.590 1.00 89.69 90 PRO A N 1
ATOM 676 C CA . PRO A 1 90 ? 4.574 -12.984 -10.653 1.00 89.69 90 PRO A CA 1
ATOM 677 C C . PRO A 1 90 ? 5.236 -12.995 -12.035 1.00 89.69 90 PRO A C 1
ATOM 679 O O . PRO A 1 90 ? 4.568 -13.014 -13.071 1.00 89.69 90 PRO A O 1
ATOM 682 N N . GLY A 1 91 ? 6.567 -13.075 -12.031 1.00 85.25 91 GLY A N 1
ATOM 683 C CA . GLY A 1 91 ? 7.393 -13.162 -13.233 1.00 85.25 91 GLY A CA 1
ATOM 684 C C . GLY A 1 91 ? 7.825 -11.804 -13.796 1.00 85.25 91 GLY A C 1
ATOM 685 O O . GLY A 1 91 ? 7.244 -10.763 -13.513 1.00 85.25 91 GLY A O 1
ATOM 686 N N . GLY A 1 92 ? 8.877 -11.824 -14.617 1.00 86.56 92 GLY A N 1
ATOM 687 C CA . GLY A 1 92 ? 9.483 -10.617 -15.181 1.00 86.56 92 GLY A CA 1
ATOM 688 C C . GLY A 1 92 ? 10.547 -9.991 -14.278 1.00 86.56 92 GLY A C 1
ATOM 689 O O . GLY A 1 92 ? 11.121 -10.655 -13.416 1.00 86.56 92 GLY A O 1
ATOM 690 N N . TYR A 1 93 ? 10.838 -8.715 -14.527 1.00 88.62 93 TYR A N 1
ATOM 691 C CA . TYR A 1 93 ? 11.816 -7.933 -13.774 1.00 88.62 93 TYR A CA 1
ATOM 692 C C . TYR A 1 93 ? 11.102 -6.913 -12.888 1.00 88.62 93 TYR A C 1
ATOM 694 O O . TYR A 1 93 ? 10.224 -6.193 -13.363 1.00 88.62 93 TYR A O 1
ATOM 702 N N . THR A 1 94 ? 11.527 -6.811 -11.629 1.00 88.06 94 THR A N 1
ATOM 703 C CA . THR A 1 94 ? 11.068 -5.773 -10.699 1.00 88.06 94 THR A CA 1
ATOM 704 C C . THR A 1 94 ? 12.101 -4.657 -10.638 1.00 88.06 94 THR A C 1
ATOM 706 O O . THR A 1 94 ? 13.255 -4.899 -10.294 1.00 88.06 94 THR A O 1
ATOM 709 N N . LEU A 1 95 ? 11.680 -3.430 -10.945 1.00 90.69 95 LEU A N 1
ATOM 710 C CA . LEU A 1 95 ? 12.462 -2.225 -10.682 1.00 90.69 95 LEU A CA 1
ATOM 711 C C . LEU A 1 95 ? 12.011 -1.636 -9.342 1.00 90.69 95 LEU A C 1
ATOM 713 O O . LEU A 1 95 ? 10.881 -1.165 -9.231 1.00 90.69 95 LEU A O 1
ATOM 717 N N . ALA A 1 96 ? 12.887 -1.663 -8.341 1.00 89.62 96 ALA A N 1
ATOM 718 C CA . ALA A 1 96 ? 12.658 -1.017 -7.053 1.00 89.62 96 ALA A CA 1
ATOM 719 C C . ALA A 1 96 ? 13.361 0.346 -7.019 1.00 89.62 96 ALA A C 1
ATOM 721 O O . ALA A 1 96 ? 14.510 0.464 -7.443 1.00 89.62 96 ALA A O 1
ATOM 722 N N . VAL A 1 97 ? 12.666 1.366 -6.514 1.00 89.81 97 VAL A N 1
ATOM 723 C CA . VAL A 1 97 ? 13.220 2.707 -6.304 1.00 89.81 97 VAL A CA 1
ATOM 724 C C . VAL A 1 97 ? 13.217 2.974 -4.807 1.00 89.81 97 VAL A C 1
ATOM 726 O O . VAL A 1 97 ? 12.157 3.201 -4.229 1.00 89.81 97 VAL A O 1
ATOM 729 N N . ASP A 1 98 ? 14.397 2.915 -4.195 1.00 86.25 98 ASP A N 1
ATOM 730 C CA . ASP A 1 98 ? 14.595 3.288 -2.795 1.00 86.25 98 ASP A CA 1
ATOM 731 C C . ASP A 1 98 ? 14.984 4.762 -2.707 1.00 86.25 98 ASP A C 1
ATOM 733 O O . ASP A 1 98 ? 15.934 5.207 -3.360 1.00 86.25 98 ASP A O 1
ATOM 737 N N . VAL A 1 99 ? 14.231 5.522 -1.919 1.00 83.88 99 VAL A N 1
ATOM 738 C CA . VAL A 1 99 ? 14.510 6.935 -1.669 1.00 83.88 99 VAL A CA 1
ATOM 739 C C . VAL A 1 99 ? 15.001 7.055 -0.240 1.00 83.88 99 VAL A C 1
ATOM 741 O O . VAL A 1 99 ? 14.215 7.129 0.702 1.00 83.88 99 VAL A O 1
ATOM 744 N N . ASP A 1 100 ? 16.321 7.086 -0.094 1.00 76.75 100 ASP A N 1
ATOM 745 C CA . ASP A 1 100 ? 16.957 7.306 1.194 1.00 76.75 100 ASP A CA 1
ATOM 746 C C . ASP A 1 100 ? 17.124 8.806 1.466 1.00 76.75 100 ASP A C 1
ATOM 748 O O . ASP A 1 100 ? 17.638 9.563 0.639 1.00 76.75 100 ASP A O 1
ATOM 752 N N . LEU A 1 101 ? 16.684 9.231 2.648 1.00 71.31 101 LEU A N 1
ATOM 753 C CA . LEU A 1 101 ? 16.853 10.596 3.146 1.00 71.31 101 LEU A CA 1
ATOM 754 C C . LEU A 1 101 ? 18.112 10.739 4.014 1.00 71.31 101 LEU A C 1
ATOM 756 O O . LEU A 1 101 ? 18.408 11.837 4.497 1.00 71.31 101 LEU A O 1
ATOM 760 N N . SER A 1 102 ? 18.857 9.651 4.224 1.00 69.69 102 SER A N 1
ATOM 761 C CA . SER A 1 102 ? 20.141 9.678 4.910 1.00 69.69 102 SER A CA 1
ATOM 762 C C . SER A 1 102 ? 21.202 10.403 4.062 1.00 69.69 102 SER A C 1
ATOM 764 O O . SER A 1 102 ? 21.204 10.327 2.829 1.00 69.69 102 SER A O 1
ATOM 766 N N . PRO A 1 103 ? 22.109 11.170 4.692 1.00 56.91 103 PRO A N 1
ATOM 767 C CA . PRO A 1 103 ? 23.121 11.917 3.962 1.00 56.91 103 PRO A CA 1
ATOM 768 C C . PRO A 1 103 ? 24.141 10.976 3.300 1.00 56.91 103 PRO A C 1
ATOM 770 O O . PRO A 1 103 ? 25.089 10.526 3.933 1.00 56.91 103 PRO A O 1
ATOM 773 N N . GLY A 1 104 ? 23.967 10.739 1.997 1.00 55.03 104 GLY A N 1
ATOM 774 C CA . GLY A 1 104 ? 25.029 10.457 1.023 1.00 55.03 104 GLY A CA 1
ATOM 775 C C . GLY A 1 104 ? 25.863 9.185 1.197 1.00 55.03 104 GLY A C 1
ATOM 776 O O . GLY A 1 104 ? 26.883 9.070 0.519 1.00 55.03 104 GLY A O 1
ATOM 777 N N . ILE A 1 105 ? 25.476 8.243 2.058 1.00 58.50 105 ILE A N 1
ATOM 778 C CA . ILE A 1 105 ? 26.108 6.920 2.120 1.00 58.50 105 ILE A CA 1
ATOM 779 C C . ILE A 1 105 ? 25.326 6.007 1.168 1.00 58.50 105 ILE A C 1
ATOM 781 O O . ILE A 1 105 ? 24.162 5.726 1.444 1.00 58.50 105 ILE A O 1
ATOM 785 N N . PRO A 1 106 ? 25.908 5.552 0.042 1.00 58.03 106 PRO A N 1
ATOM 786 C CA . PRO A 1 106 ? 25.240 4.589 -0.821 1.00 58.03 106 PRO A CA 1
ATOM 787 C C . PRO A 1 106 ? 24.995 3.303 -0.028 1.00 58.03 106 PRO A C 1
ATOM 789 O O . PRO A 1 106 ? 25.950 2.646 0.393 1.00 58.03 106 PRO A O 1
ATOM 792 N N . ALA A 1 107 ? 23.726 2.968 0.199 1.00 63.72 107 ALA A N 1
ATOM 793 C CA . ALA A 1 107 ? 23.350 1.718 0.841 1.00 63.72 107 ALA A CA 1
ATOM 794 C C . ALA A 1 107 ?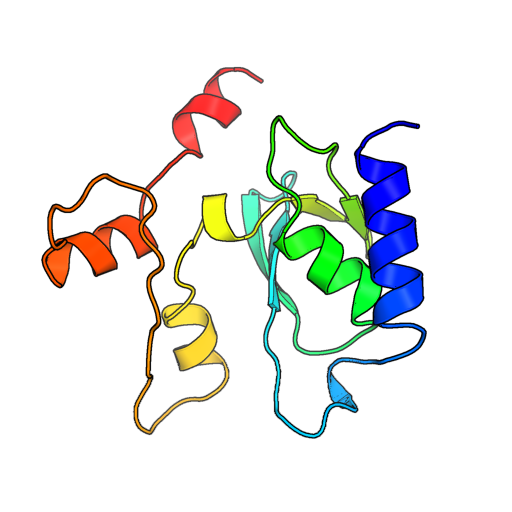 23.758 0.539 -0.056 1.00 63.72 107 ALA A C 1
ATOM 796 O O . ALA A 1 107 ? 23.613 0.592 -1.279 1.00 63.72 107 ALA A O 1
ATOM 797 N N . SER A 1 108 ? 24.283 -0.529 0.545 1.00 68.44 108 SER A N 1
ATOM 798 C CA . SER A 1 108 ? 24.537 -1.772 -0.197 1.00 68.44 108 SER A CA 1
ATOM 799 C C . SER A 1 108 ? 23.220 -2.468 -0.569 1.00 68.44 108 SER A C 1
ATOM 801 O O . SER A 1 108 ? 22.220 -2.292 0.124 1.00 68.44 108 SER A O 1
ATOM 803 N N . ASP A 1 109 ? 23.214 -3.330 -1.591 1.00 65.50 109 ASP A N 1
ATOM 804 C CA . ASP A 1 109 ? 22.026 -4.120 -1.971 1.00 65.50 109 ASP A CA 1
ATOM 805 C C . ASP A 1 109 ? 21.430 -4.897 -0.782 1.00 65.50 109 ASP A C 1
ATOM 807 O O . ASP A 1 109 ? 20.214 -4.973 -0.606 1.00 65.50 109 ASP A O 1
ATOM 811 N N . ALA A 1 110 ? 22.298 -5.439 0.081 1.00 61.84 110 ALA A N 1
ATOM 812 C CA . ALA A 1 110 ? 21.899 -6.136 1.300 1.00 61.84 110 ALA A CA 1
ATOM 813 C C . ALA A 1 110 ? 21.250 -5.193 2.325 1.00 61.84 110 ALA A C 1
ATOM 815 O O . ALA A 1 110 ? 20.343 -5.595 3.051 1.00 61.84 110 ALA A O 1
ATOM 816 N N . GLU A 1 111 ? 21.687 -3.937 2.375 1.00 65.44 111 GLU A N 1
ATOM 817 C CA . GLU A 1 111 ? 21.134 -2.923 3.264 1.00 65.44 111 GLU A CA 1
ATOM 818 C C . GLU A 1 111 ? 19.761 -2.442 2.779 1.00 65.44 111 GLU A C 1
ATOM 820 O O . GLU A 1 111 ? 18.826 -2.401 3.578 1.00 65.44 111 GLU A O 1
ATOM 825 N N . ILE A 1 112 ? 19.601 -2.196 1.475 1.00 64.81 112 ILE A N 1
ATOM 826 C CA . ILE A 1 112 ? 18.308 -1.881 0.839 1.00 64.81 112 ILE A CA 1
ATOM 827 C C . ILE A 1 112 ? 17.293 -3.002 1.126 1.00 64.81 112 ILE A C 1
ATOM 829 O O . ILE A 1 112 ? 16.157 -2.754 1.545 1.00 64.81 112 ILE A O 1
ATOM 833 N N . LEU A 1 113 ? 17.723 -4.261 1.000 1.00 62.09 113 LEU A N 1
ATOM 834 C CA . LEU A 1 113 ? 16.880 -5.415 1.312 1.00 62.09 113 LEU A CA 1
ATOM 835 C C . LEU A 1 113 ? 16.587 -5.539 2.820 1.00 62.09 113 LEU A C 1
ATOM 837 O O . LEU A 1 113 ? 15.462 -5.851 3.209 1.00 62.09 113 LEU A O 1
ATOM 841 N N . SER A 1 114 ? 17.553 -5.235 3.691 1.00 61.72 114 SER A N 1
ATOM 842 C CA . SER A 1 114 ? 17.337 -5.239 5.148 1.00 61.72 114 SER A CA 1
ATOM 843 C C . SER A 1 114 ? 16.351 -4.154 5.613 1.00 61.72 114 SER A C 1
ATOM 845 O O . SER A 1 114 ? 15.514 -4.401 6.483 1.00 61.72 114 SER A O 1
ATOM 847 N N . ARG A 1 115 ? 16.361 -2.977 4.973 1.00 59.59 115 ARG A N 1
ATOM 848 C CA . ARG A 1 115 ? 15.387 -1.891 5.198 1.00 59.59 115 ARG A CA 1
ATOM 849 C C . ARG A 1 115 ? 13.985 -2.247 4.696 1.00 59.59 115 ARG A C 1
ATOM 851 O O . ARG A 1 115 ? 13.003 -1.694 5.179 1.00 59.59 115 ARG A O 1
ATOM 858 N N . SER A 1 116 ? 13.882 -3.216 3.785 1.00 54.06 116 SER A N 1
ATOM 859 C CA . SER A 1 116 ? 12.605 -3.794 3.340 1.00 54.06 116 SER A CA 1
ATOM 860 C C . SER A 1 116 ? 11.956 -4.700 4.401 1.00 54.06 116 SER A C 1
ATOM 862 O O . SER A 1 116 ? 10.761 -4.967 4.308 1.00 54.06 116 SER A O 1
ATOM 864 N N . THR A 1 117 ? 12.724 -5.164 5.399 1.00 48.47 117 THR A N 1
ATOM 865 C CA . THR A 1 117 ? 12.294 -6.147 6.417 1.00 48.47 117 THR A CA 1
ATOM 866 C C . THR A 1 117 ? 12.327 -5.627 7.854 1.00 48.47 117 THR A C 1
ATOM 868 O O . THR A 1 117 ? 11.716 -6.234 8.730 1.00 48.47 117 THR A O 1
ATOM 871 N N . THR A 1 118 ? 13.028 -4.527 8.142 1.00 52.09 118 THR A N 1
ATOM 872 C CA . THR A 1 118 ? 13.159 -4.006 9.510 1.00 52.09 118 THR A CA 1
ATOM 873 C C . THR A 1 118 ? 13.188 -2.480 9.525 1.00 52.09 118 THR A C 1
ATOM 875 O O . THR A 1 118 ? 14.175 -1.889 9.103 1.00 52.09 118 THR A O 1
ATOM 878 N N . SER A 1 119 ? 12.167 -1.830 10.095 1.00 43.47 119 SER A N 1
ATOM 879 C CA . SER A 1 119 ? 12.363 -0.747 11.080 1.00 43.47 119 SER A CA 1
ATOM 880 C C . SER A 1 119 ? 11.038 -0.212 11.651 1.00 43.47 119 SER A C 1
ATOM 882 O O . SER A 1 119 ? 10.038 -0.081 10.961 1.00 43.47 119 SER A O 1
ATOM 884 N N . THR A 1 120 ? 11.071 0.164 12.936 1.00 48.38 120 THR A N 1
ATOM 885 C CA . THR A 1 120 ? 10.098 0.998 13.689 1.00 48.38 120 THR A CA 1
ATOM 886 C C . THR A 1 120 ? 8.995 0.294 14.505 1.00 48.38 120 THR A C 1
ATOM 888 O O . THR A 1 120 ? 8.543 0.840 15.514 1.00 48.38 120 THR A O 1
ATOM 891 N N . VAL A 1 121 ? 8.602 -0.944 14.188 1.00 47.00 121 VAL A N 1
ATOM 892 C CA . VAL A 1 121 ? 7.468 -1.625 14.865 1.00 47.00 121 VAL A CA 1
ATOM 893 C C . VAL A 1 121 ? 7.685 -1.849 16.372 1.00 47.00 121 VAL A C 1
ATOM 895 O O . VAL A 1 121 ? 6.772 -1.637 17.173 1.00 47.00 121 VAL A O 1
ATOM 898 N N . SER A 1 122 ? 8.882 -2.262 16.790 1.00 41.75 122 SER A N 1
ATOM 899 C CA . SER A 1 122 ? 9.165 -2.639 18.184 1.00 41.75 122 SER A CA 1
ATOM 900 C C . SER A 1 122 ? 9.176 -1.452 19.155 1.00 41.75 122 SER A C 1
ATOM 902 O O . SER A 1 122 ? 8.891 -1.635 20.337 1.00 41.75 122 SER A O 1
ATOM 904 N N . GLU A 1 123 ? 9.435 -0.232 18.686 1.00 45.09 123 GLU A N 1
ATOM 905 C CA . GLU A 1 123 ? 9.529 0.957 19.545 1.00 45.09 123 GLU A CA 1
ATOM 906 C C . GLU A 1 123 ? 8.172 1.655 19.744 1.00 45.09 123 GLU A C 1
ATOM 908 O O . GLU A 1 123 ? 7.885 2.169 20.825 1.00 45.09 123 GLU A O 1
ATOM 913 N N . ILE A 1 124 ? 7.293 1.602 18.737 1.00 46.78 124 ILE A N 1
ATOM 914 C CA . ILE A 1 124 ? 5.920 2.126 18.828 1.00 46.78 124 ILE A CA 1
ATOM 915 C C . ILE A 1 124 ? 5.013 1.146 19.591 1.00 46.78 124 ILE A C 1
ATOM 917 O O . ILE A 1 124 ? 4.233 1.563 20.449 1.00 46.78 124 ILE A O 1
ATOM 921 N N . LEU A 1 125 ? 5.142 -0.163 19.340 1.00 45.25 125 LEU A N 1
ATOM 922 C CA . LEU A 1 125 ? 4.318 -1.179 20.007 1.00 45.25 125 LEU A CA 1
ATOM 923 C C . LEU A 1 125 ? 4.744 -1.481 21.453 1.00 45.25 125 LEU A C 1
ATOM 925 O O . LEU A 1 125 ? 3.935 -2.017 22.200 1.00 45.25 125 LEU A O 1
ATOM 929 N N . SER A 1 126 ? 5.974 -1.151 21.866 1.00 40.47 126 SER A N 1
ATOM 930 C CA . SER A 1 126 ? 6.424 -1.307 23.266 1.00 40.47 126 SER A CA 1
ATOM 931 C C . SER A 1 126 ? 6.016 -0.149 24.182 1.00 40.47 126 SER A C 1
ATOM 933 O O . SER A 1 126 ? 6.215 -0.226 25.393 1.00 40.47 126 SER A O 1
ATOM 935 N N . ARG A 1 127 ? 5.448 0.923 23.614 1.00 42.41 127 ARG A N 1
ATOM 936 C CA . ARG A 1 127 ? 5.002 2.128 24.332 1.00 42.41 127 ARG A CA 1
ATOM 937 C C . ARG A 1 127 ? 3.474 2.275 24.414 1.00 42.41 127 ARG A C 1
ATOM 939 O O . ARG A 1 127 ? 3.013 3.327 24.852 1.00 42.41 127 ARG A O 1
ATOM 946 N N . SER A 1 128 ? 2.712 1.260 23.992 1.00 37.22 128 SER A N 1
ATOM 947 C CA . SER A 1 128 ? 1.237 1.228 24.017 1.00 37.22 128 SER A CA 1
ATOM 94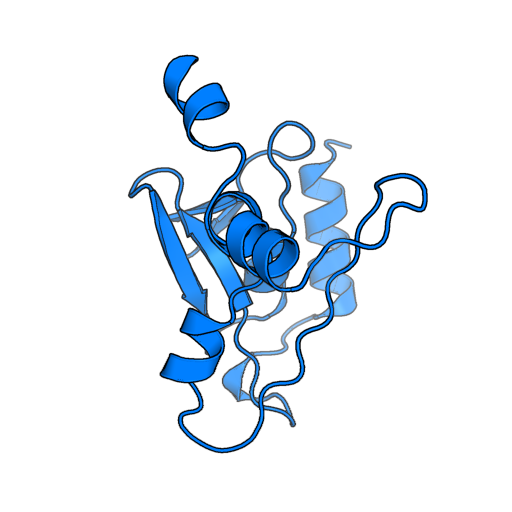8 C C . SER A 1 128 ? 0.705 0.173 24.977 1.00 37.22 128 SER A C 1
ATOM 950 O O . SER A 1 128 ? 1.273 -0.941 24.980 1.00 37.22 128 SER A O 1
#

Secondary structure (DSSP, 8-state):
--HHHHHHHHHHHHHTT-BGGGSSS---EEEEETTTTEEEEE-SSBHHHHHHHHT--TTTSPPEEETTEEEEETHHHHSS-HHHHHHHS-SS---------SSS----HHHHHHHTT-SSHHHHHTT-

Radius of gyration: 15.45 Å; chains: 1; bounding box: 40×36×41 Å